Protein AF-A0A9E1L046-F1 (afdb_monomer_lite)

Foldseek 3Di:
DVVVVVVVVVVVVVVCVVVVVPPPVPPPPPPQDAPQVLLVVLQVVLVVCVVVVNLVSSLVSLVSSCVRPVPPPSSVVSNVVSVVSVVVVCVVVVVPVVVVDPDDDPDDPDDDDDDDDDDDDDDDDDDDDDDDDDDDDDDDDDDDDD

Structure (mmCIF, N/CA/C/O backbone):
data_AF-A0A9E1L046-F1
#
_entry.id   AF-A0A9E1L046-F1
#
loop_
_atom_site.group_PDB
_atom_site.id
_atom_site.type_symbol
_atom_site.label_atom_id
_atom_site.label_alt_id
_atom_site.label_comp_id
_atom_site.label_asym_id
_atom_site.label_entity_id
_atom_site.label_seq_id
_atom_site.pdbx_PDB_ins_code
_atom_site.Cartn_x
_atom_site.Cartn_y
_atom_site.Cartn_z
_atom_site.occupancy
_atom_site.B_iso_or_equiv
_atom_site.auth_seq_id
_atom_site.auth_comp_id
_atom_site.auth_asym_id
_atom_site.auth_atom_id
_atom_site.pdbx_PDB_model_num
ATOM 1 N N . MET A 1 1 ? 16.756 57.651 16.097 1.00 66.81 1 MET A N 1
ATOM 2 C CA . MET A 1 1 ? 17.766 56.623 15.736 1.00 66.81 1 MET A CA 1
ATOM 3 C C . MET A 1 1 ? 17.208 55.198 15.717 1.00 66.81 1 MET A C 1
ATOM 5 O O . MET A 1 1 ? 17.573 54.446 14.827 1.00 66.81 1 MET A O 1
ATOM 9 N N . ARG A 1 2 ? 16.261 54.849 16.601 1.00 79.81 2 ARG A N 1
ATOM 10 C CA . ARG A 1 2 ? 15.650 53.506 16.673 1.00 79.81 2 ARG A CA 1
ATOM 11 C C . ARG A 1 2 ? 14.878 53.078 15.411 1.00 79.81 2 ARG A C 1
ATOM 13 O O . ARG A 1 2 ? 15.037 51.950 14.978 1.00 79.81 2 ARG A O 1
ATOM 20 N N . LEU A 1 3 ? 14.138 53.988 14.765 1.00 79.75 3 LEU A N 1
ATOM 21 C CA . LEU A 1 3 ? 13.388 53.683 13.532 1.00 79.75 3 LEU A CA 1
ATOM 22 C C . LEU A 1 3 ? 14.299 53.401 12.323 1.00 79.75 3 LEU A C 1
ATOM 24 O O . LEU A 1 3 ? 14.026 52.501 11.542 1.00 79.75 3 LEU A O 1
ATOM 28 N N . ARG A 1 4 ? 15.415 54.134 12.198 1.00 84.00 4 ARG A N 1
ATOM 29 C CA . ARG A 1 4 ? 16.415 53.898 11.143 1.00 84.00 4 ARG A CA 1
ATOM 30 C C . ARG A 1 4 ? 17.153 52.577 11.362 1.00 84.00 4 ARG A C 1
ATOM 32 O O . ARG A 1 4 ? 17.342 51.837 10.410 1.00 84.00 4 ARG A O 1
ATOM 39 N N . ALA A 1 5 ? 17.495 52.255 12.610 1.00 82.88 5 ALA A N 1
ATOM 40 C CA . ALA A 1 5 ? 18.074 50.959 12.956 1.00 82.88 5 ALA A CA 1
ATOM 41 C C . ALA A 1 5 ? 17.101 49.798 12.675 1.00 82.88 5 ALA A C 1
ATOM 43 O O . ALA A 1 5 ? 17.515 48.774 12.144 1.00 82.88 5 ALA A O 1
ATOM 44 N N . LEU A 1 6 ? 15.805 49.982 12.953 1.00 85.62 6 LEU A N 1
ATOM 45 C CA . LEU A 1 6 ? 14.773 48.975 12.696 1.00 85.62 6 LEU A CA 1
ATOM 46 C C . LEU A 1 6 ? 14.532 48.767 11.192 1.00 85.62 6 LEU A C 1
ATOM 48 O O . LEU A 1 6 ? 14.452 47.630 10.743 1.00 85.62 6 LEU A O 1
ATOM 52 N N . LEU A 1 7 ? 14.515 49.844 10.398 1.00 86.38 7 LEU A N 1
ATOM 53 C CA . LEU A 1 7 ? 14.425 49.757 8.935 1.00 86.38 7 LEU A CA 1
ATOM 54 C C . LEU A 1 7 ? 15.632 49.041 8.314 1.00 86.38 7 LEU A C 1
ATOM 56 O O . LEU A 1 7 ? 15.458 48.214 7.423 1.00 86.38 7 LEU A O 1
ATOM 60 N N . LEU A 1 8 ? 16.845 49.310 8.808 1.00 89.69 8 LEU A N 1
ATOM 61 C CA . LEU A 1 8 ? 18.054 48.622 8.346 1.00 89.69 8 LEU A CA 1
ATOM 62 C C . LEU A 1 8 ? 18.051 47.134 8.725 1.00 89.69 8 LEU A C 1
ATOM 64 O O . LEU A 1 8 ? 18.471 46.300 7.926 1.00 89.69 8 LEU A O 1
ATOM 68 N N . PHE A 1 9 ? 17.527 46.788 9.902 1.00 89.06 9 PHE A N 1
ATOM 69 C CA . PHE A 1 9 ? 17.412 45.399 10.347 1.00 89.06 9 PHE A CA 1
ATOM 70 C C . PHE A 1 9 ? 16.409 44.602 9.497 1.00 89.06 9 PHE A C 1
ATOM 72 O O . PHE A 1 9 ? 16.706 43.494 9.059 1.00 89.06 9 PHE A O 1
ATOM 79 N N . VAL A 1 10 ? 15.250 45.192 9.185 1.00 89.75 10 VAL A N 1
ATOM 80 C CA . VAL A 1 10 ? 14.234 44.571 8.317 1.00 89.75 10 VAL A CA 1
ATOM 81 C C . VAL A 1 10 ? 14.755 44.393 6.886 1.00 89.75 10 VAL A C 1
ATOM 83 O O . VAL A 1 10 ? 14.563 43.334 6.292 1.00 89.75 10 VAL A O 1
ATOM 86 N N . ALA A 1 11 ? 15.472 45.383 6.343 1.00 88.62 11 ALA A N 1
ATOM 87 C CA . ALA A 1 11 ? 16.075 45.285 5.013 1.00 88.62 11 ALA A CA 1
ATOM 88 C C . ALA A 1 11 ? 17.142 44.175 4.927 1.00 88.62 11 ALA A C 1
ATOM 90 O O . ALA A 1 11 ? 17.205 43.462 3.926 1.00 88.62 11 ALA A O 1
ATOM 91 N N . ALA A 1 12 ? 17.939 43.983 5.984 1.00 85.88 12 ALA A N 1
ATOM 92 C CA . ALA A 1 12 ? 18.932 42.911 6.055 1.00 85.88 12 ALA A CA 1
ATOM 93 C C . ALA A 1 12 ? 18.290 41.510 6.094 1.00 85.88 12 ALA A C 1
ATOM 95 O O . ALA A 1 12 ? 18.791 40.578 5.464 1.00 85.88 12 ALA A O 1
ATOM 96 N N . ILE A 1 13 ? 17.149 41.358 6.773 1.00 83.50 13 ILE A N 1
ATOM 97 C CA . ILE A 1 13 ? 16.390 40.098 6.791 1.00 83.50 13 ILE A CA 1
ATOM 98 C C . ILE A 1 13 ? 15.813 39.800 5.398 1.00 83.50 13 ILE A C 1
ATOM 100 O O . ILE A 1 13 ? 15.970 38.698 4.884 1.00 83.50 13 ILE A O 1
ATOM 104 N N . LEU A 1 14 ? 15.223 40.794 4.729 1.00 81.38 14 LEU A N 1
ATOM 105 C CA . LEU A 1 14 ? 14.660 40.619 3.383 1.00 81.38 14 LEU A CA 1
ATOM 106 C C . LEU A 1 14 ? 15.716 40.256 2.323 1.00 81.38 14 LEU A C 1
ATOM 108 O O . LEU A 1 14 ? 15.427 39.480 1.417 1.00 81.38 14 LEU A O 1
ATOM 112 N N . MET A 1 15 ? 16.945 40.758 2.464 1.00 81.19 15 MET A N 1
ATOM 113 C CA . MET A 1 15 ? 18.082 40.425 1.592 1.00 81.19 15 MET A CA 1
ATOM 114 C C . MET A 1 15 ? 18.658 39.018 1.827 1.00 81.19 15 MET A C 1
ATOM 116 O O . MET A 1 15 ? 19.248 38.445 0.917 1.00 81.19 15 MET A O 1
ATOM 120 N N . THR A 1 16 ? 18.495 38.441 3.021 1.00 75.62 16 THR A N 1
ATOM 121 C CA . THR A 1 16 ? 19.085 37.134 3.381 1.00 75.62 16 THR A CA 1
ATOM 122 C C . THR A 1 16 ? 18.158 35.943 3.108 1.00 75.62 16 THR A C 1
ATOM 124 O O . THR A 1 16 ? 18.637 34.842 2.839 1.00 75.62 16 THR A O 1
ATOM 127 N N . ILE A 1 17 ? 16.838 36.155 3.077 1.00 71.12 17 ILE A N 1
ATOM 128 C CA . ILE A 1 17 ? 15.826 35.135 2.737 1.00 71.12 17 ILE A CA 1
ATOM 129 C C . ILE A 1 17 ? 16.024 34.478 1.343 1.00 71.12 17 ILE A C 1
ATOM 131 O O . ILE A 1 17 ? 15.905 33.249 1.251 1.00 71.12 17 ILE A O 1
ATOM 135 N N . PRO A 1 18 ? 16.369 35.200 0.252 1.00 67.44 18 PRO A N 1
ATOM 136 C CA . PRO A 1 18 ? 16.607 34.561 -1.048 1.00 67.44 18 PRO A CA 1
ATOM 137 C C . PRO A 1 18 ? 17.903 33.730 -1.098 1.00 67.44 18 PRO A C 1
ATOM 139 O O . PRO A 1 18 ? 17.985 32.785 -1.886 1.00 67.44 18 PRO A O 1
ATOM 142 N N . LEU A 1 19 ? 18.888 34.006 -0.230 1.00 61.28 19 LEU A N 1
ATOM 143 C CA . LEU A 1 19 ? 20.110 33.194 -0.131 1.00 61.28 19 LEU A CA 1
ATOM 144 C C . LEU A 1 19 ? 19.846 31.828 0.524 1.00 61.28 19 LEU A C 1
ATOM 146 O O . LEU A 1 19 ? 20.451 30.842 0.117 1.00 61.28 19 LEU A O 1
ATOM 150 N N . LEU A 1 20 ? 18.906 31.734 1.474 1.00 59.25 20 LEU A N 1
ATOM 151 C CA . LEU A 1 20 ? 18.477 30.443 2.042 1.00 59.25 20 LEU A CA 1
ATOM 152 C C . LEU A 1 20 ? 17.612 29.629 1.066 1.00 59.25 20 LEU A C 1
ATOM 154 O O . LEU A 1 20 ? 17.668 28.398 1.055 1.00 59.25 20 LEU A O 1
ATOM 158 N N . SER A 1 21 ? 16.847 30.318 0.216 1.00 62.56 21 SER A N 1
ATOM 159 C CA . SER A 1 21 ? 15.951 29.703 -0.775 1.00 62.56 21 SER A CA 1
ATOM 160 C C . SER A 1 21 ? 16.696 29.044 -1.945 1.00 62.56 21 SER A C 1
ATOM 162 O O . SER A 1 21 ? 16.109 28.269 -2.693 1.00 62.56 21 SER A O 1
ATOM 164 N N . SER A 1 22 ? 17.998 29.318 -2.090 1.00 58.72 22 SER A N 1
ATOM 165 C CA . SER A 1 22 ? 18.856 28.750 -3.141 1.00 58.72 22 SER A CA 1
ATOM 166 C C . SER A 1 22 ? 19.368 27.341 -2.823 1.00 58.72 22 SER A C 1
ATOM 168 O O . SER A 1 22 ? 20.142 26.776 -3.593 1.00 58.72 22 SER A O 1
ATOM 170 N N . SER A 1 23 ? 18.902 26.737 -1.728 1.00 60.75 23 SER A N 1
ATOM 171 C CA . SER A 1 23 ? 19.066 25.307 -1.462 1.00 60.75 23 SER A CA 1
ATOM 172 C C . SER A 1 23 ? 18.142 24.509 -2.390 1.00 60.75 23 SER A C 1
ATOM 174 O O . SER A 1 23 ? 17.217 23.835 -1.943 1.00 60.75 23 SER A O 1
ATOM 176 N N . SER A 1 24 ? 18.347 24.626 -3.704 1.00 58.88 24 SER A N 1
ATOM 177 C CA . SER A 1 24 ? 17.787 23.680 -4.656 1.00 58.88 24 SER A CA 1
ATOM 178 C C . SER A 1 24 ? 18.455 22.352 -4.334 1.00 58.88 24 SER A C 1
ATOM 180 O O . SER A 1 24 ? 19.630 22.141 -4.634 1.00 58.88 24 SER A O 1
ATOM 182 N N . PHE A 1 25 ? 17.739 21.504 -3.598 1.00 58.03 25 PHE A N 1
ATOM 183 C CA . PHE A 1 25 ? 18.101 20.110 -3.438 1.00 58.03 25 PHE A CA 1
ATOM 184 C C . PHE A 1 25 ? 18.046 19.549 -4.854 1.00 58.03 25 PHE A C 1
ATOM 186 O O . PHE A 1 25 ? 16.968 19.291 -5.385 1.00 58.03 25 PHE A O 1
ATOM 193 N N . ALA A 1 26 ? 19.201 19.506 -5.516 1.00 55.78 26 ALA A N 1
ATOM 194 C CA . ALA A 1 26 ? 19.354 18.770 -6.747 1.00 55.78 26 ALA A CA 1
ATOM 195 C C . ALA A 1 26 ? 19.039 17.325 -6.370 1.00 55.78 26 ALA A C 1
ATOM 197 O O . ALA A 1 26 ? 19.868 16.630 -5.786 1.00 55.78 26 ALA A O 1
ATOM 198 N N . GLU A 1 27 ? 17.785 16.934 -6.587 1.00 60.50 27 GLU A N 1
ATOM 199 C CA . GLU A 1 27 ? 17.344 15.561 -6.489 1.00 60.50 27 GLU A CA 1
ATOM 200 C C . GLU A 1 27 ? 18.167 14.826 -7.537 1.00 60.50 27 GLU A C 1
ATOM 202 O O . GLU A 1 27 ? 17.923 14.924 -8.740 1.00 60.50 27 GLU A O 1
ATOM 207 N N . GLU A 1 28 ? 19.250 14.202 -7.080 1.00 56.78 28 GLU A N 1
ATOM 208 C CA . GLU A 1 28 ? 20.018 13.275 -7.877 1.00 56.78 28 GLU A CA 1
ATOM 209 C C . GLU A 1 28 ? 19.026 12.186 -8.250 1.00 56.78 28 GLU A C 1
ATOM 211 O O . GLU A 1 28 ? 18.712 11.302 -7.451 1.00 56.78 28 GLU A O 1
ATOM 216 N N . THR A 1 29 ? 18.451 12.305 -9.448 1.00 58.09 29 THR A N 1
ATOM 217 C CA . THR A 1 29 ? 17.594 11.285 -10.027 1.00 58.09 29 THR A CA 1
ATOM 218 C C . THR A 1 29 ? 18.505 10.113 -10.353 1.00 58.09 29 THR A C 1
ATOM 220 O O . THR A 1 29 ? 18.898 9.889 -11.502 1.00 58.09 29 THR A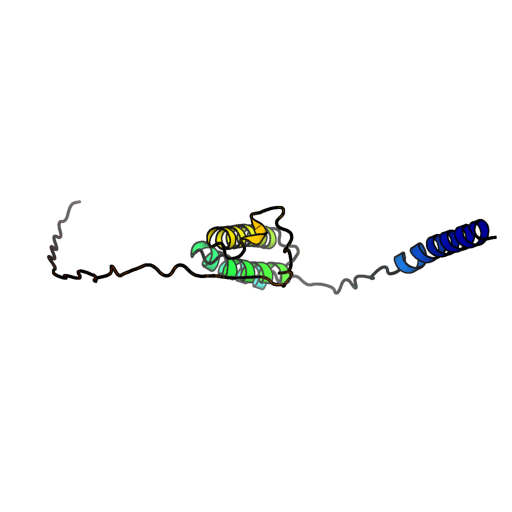 O 1
ATOM 223 N N . SER A 1 30 ? 18.896 9.388 -9.304 1.00 63.06 30 SER A N 1
ATOM 224 C CA . SER A 1 30 ? 19.382 8.028 -9.382 1.00 63.06 30 SER A CA 1
ATOM 225 C C . SER A 1 30 ? 18.446 7.326 -10.346 1.00 63.06 30 SER A C 1
ATOM 227 O O . SER A 1 30 ? 17.224 7.418 -10.197 1.00 63.06 30 SER A O 1
ATOM 229 N N . LYS A 1 31 ? 19.011 6.732 -11.401 1.00 68.06 31 LYS A N 1
ATOM 230 C CA . LYS A 1 31 ? 18.256 6.024 -12.435 1.00 68.06 31 LYS A CA 1
ATOM 231 C C . LYS A 1 31 ? 17.513 4.873 -11.764 1.00 68.06 31 LYS A C 1
ATOM 233 O O . LYS A 1 31 ? 18.016 3.756 -11.682 1.00 68.06 31 LYS A O 1
ATOM 238 N N . PHE A 1 32 ? 16.328 5.168 -11.248 1.00 77.75 32 PHE A N 1
ATOM 239 C CA . PHE A 1 32 ? 15.477 4.202 -10.599 1.00 77.75 32 PHE A CA 1
ATOM 240 C C . PHE A 1 32 ? 14.952 3.277 -11.689 1.00 77.75 32 PHE A C 1
ATOM 242 O O . PHE A 1 32 ? 14.225 3.708 -12.585 1.00 77.75 32 PHE A O 1
ATOM 249 N N . VAL A 1 33 ? 15.364 2.012 -11.643 1.00 86.44 33 VAL A N 1
ATOM 250 C CA . VAL A 1 33 ? 14.859 0.971 -12.538 1.00 86.44 33 VAL A CA 1
ATOM 251 C C . VAL A 1 33 ? 13.717 0.262 -11.811 1.00 86.44 33 VAL A C 1
ATOM 253 O O . VAL A 1 33 ? 13.981 -0.458 -10.846 1.00 86.44 33 VAL A O 1
ATOM 256 N N . PRO A 1 34 ? 12.453 0.433 -12.244 1.00 90.69 34 PRO A N 1
ATOM 257 C CA . PRO A 1 34 ? 11.327 -0.199 -11.574 1.00 90.69 34 PRO A CA 1
ATOM 258 C C . PRO A 1 34 ? 11.400 -1.722 -11.645 1.00 90.69 34 PRO A C 1
ATOM 260 O O . PRO A 1 34 ? 11.533 -2.308 -12.723 1.00 90.69 34 PRO A O 1
ATOM 263 N N . ASN A 1 35 ? 11.226 -2.377 -10.500 1.00 95.88 35 ASN A N 1
ATOM 264 C CA . ASN A 1 35 ? 11.094 -3.823 -10.422 1.00 95.88 35 ASN A CA 1
ATOM 265 C C . ASN A 1 35 ? 9.614 -4.223 -10.429 1.00 95.88 35 ASN A C 1
ATOM 267 O O . ASN A 1 35 ? 8.990 -4.472 -9.394 1.00 95.88 35 ASN A O 1
ATOM 271 N N . LYS A 1 36 ? 9.054 -4.318 -11.636 1.00 96.38 36 LYS A N 1
ATOM 272 C CA . LYS A 1 36 ? 7.636 -4.646 -11.852 1.00 96.38 36 LYS A CA 1
ATOM 273 C C . LYS A 1 36 ? 7.242 -6.020 -11.297 1.00 96.38 36 LYS A C 1
ATOM 275 O O . LYS A 1 36 ? 6.116 -6.188 -10.833 1.00 96.38 36 LYS A O 1
ATOM 280 N N . LEU A 1 37 ? 8.158 -6.992 -11.313 1.00 97.38 37 LEU A N 1
ATOM 281 C CA . LEU A 1 37 ? 7.908 -8.344 -10.798 1.00 97.38 37 LEU A CA 1
ATOM 282 C C . LEU A 1 37 ? 7.759 -8.342 -9.275 1.00 97.38 37 LEU A C 1
ATOM 284 O O . LEU A 1 37 ? 6.792 -8.895 -8.749 1.00 97.38 37 LEU A O 1
ATOM 288 N N . LEU A 1 38 ? 8.679 -7.683 -8.564 1.00 97.88 38 LEU A N 1
ATOM 289 C CA . LEU A 1 38 ? 8.577 -7.531 -7.113 1.00 97.88 38 LEU A CA 1
ATOM 290 C C . LEU A 1 38 ? 7.369 -6.675 -6.725 1.00 97.88 38 LEU A C 1
ATOM 292 O O 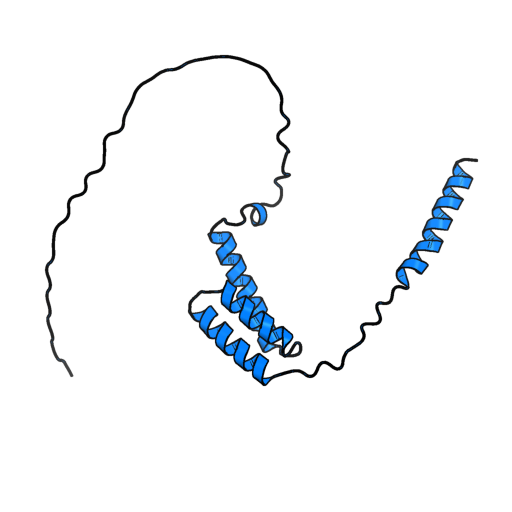. LEU A 1 38 ? 6.660 -7.040 -5.789 1.00 97.88 38 LEU A O 1
ATOM 296 N N . CYS A 1 39 ? 7.067 -5.612 -7.480 1.00 98.38 39 CYS A N 1
ATOM 297 C CA . CYS A 1 39 ? 5.840 -4.836 -7.295 1.00 98.38 39 CYS A CA 1
ATOM 298 C C . CYS A 1 39 ? 4.595 -5.732 -7.380 1.00 98.38 39 CYS A C 1
ATOM 300 O O . CYS A 1 39 ? 3.769 -5.728 -6.469 1.00 98.38 39 CYS A O 1
ATOM 302 N N . ALA A 1 40 ? 4.459 -6.533 -8.441 1.00 98.31 40 ALA A N 1
ATOM 303 C CA . ALA A 1 40 ? 3.314 -7.425 -8.616 1.00 98.31 40 ALA A CA 1
ATOM 304 C C . ALA A 1 40 ? 3.227 -8.483 -7.504 1.00 98.31 40 ALA A C 1
ATOM 306 O O . ALA A 1 40 ? 2.139 -8.752 -6.993 1.00 98.31 40 ALA A O 1
ATOM 307 N N . LYS A 1 41 ? 4.369 -9.042 -7.083 1.00 98.56 41 LYS A N 1
ATOM 308 C CA . LYS A 1 41 ? 4.444 -9.997 -5.968 1.00 98.56 41 LYS A CA 1
ATOM 309 C C . LYS A 1 41 ? 3.946 -9.377 -4.662 1.00 98.56 41 LYS A C 1
ATOM 311 O O . LYS A 1 41 ? 3.137 -9.986 -3.969 1.00 98.56 41 LYS A O 1
ATOM 316 N N . MET A 1 42 ? 4.392 -8.162 -4.346 1.00 98.62 42 MET A N 1
ATOM 317 C CA . MET A 1 42 ? 3.952 -7.451 -3.145 1.00 98.62 42 MET A CA 1
ATOM 318 C C . MET A 1 42 ? 2.470 -7.079 -3.200 1.00 98.62 42 MET A C 1
ATOM 320 O O . MET A 1 42 ? 1.788 -7.211 -2.190 1.00 98.62 42 MET A O 1
ATOM 324 N N . ILE A 1 43 ? 1.943 -6.692 -4.368 1.00 98.69 43 ILE A N 1
ATOM 325 C CA . ILE A 1 43 ? 0.501 -6.462 -4.535 1.00 98.69 43 ILE A CA 1
ATOM 326 C C . ILE A 1 43 ? -0.289 -7.733 -4.201 1.00 98.69 43 ILE A C 1
ATOM 328 O O . ILE A 1 43 ? -1.266 -7.648 -3.467 1.00 98.69 43 ILE A O 1
ATOM 332 N N . ARG A 1 44 ? 0.139 -8.913 -4.670 1.00 98.62 44 ARG A N 1
ATOM 333 C CA . ARG A 1 44 ? -0.558 -10.173 -4.358 1.00 98.62 44 ARG A CA 1
ATOM 334 C C . ARG A 1 44 ? -0.588 -10.468 -2.858 1.00 98.62 44 ARG A C 1
ATOM 336 O O . ARG A 1 44 ? -1.660 -10.719 -2.320 1.00 98.62 44 ARG A O 1
ATOM 343 N N . TYR A 1 45 ? 0.549 -10.364 -2.171 1.00 98.62 45 TYR A N 1
ATOM 344 C CA . TYR A 1 45 ? 0.587 -10.561 -0.715 1.00 98.62 45 TYR A CA 1
ATOM 345 C C . TYR A 1 45 ? -0.248 -9.526 0.043 1.00 98.62 45 TYR A C 1
ATOM 347 O O . TYR A 1 45 ? -0.950 -9.873 0.991 1.00 98.62 45 TYR A O 1
ATOM 355 N N . GLY A 1 46 ? -0.227 -8.266 -0.399 1.00 98.50 46 GLY A N 1
ATOM 356 C CA . GLY A 1 46 ? -1.071 -7.227 0.179 1.00 98.50 46 GLY A CA 1
ATOM 357 C C . GLY A 1 46 ? -2.558 -7.525 -0.003 1.00 98.50 46 GLY A C 1
ATOM 358 O O . GLY A 1 46 ? -3.323 -7.370 0.940 1.00 98.50 46 GLY A O 1
ATOM 359 N N . GLN A 1 47 ? -2.972 -8.031 -1.168 1.00 98.62 47 GLN A N 1
ATOM 360 C CA . GLN A 1 47 ? -4.356 -8.447 -1.421 1.00 98.62 47 GLN A CA 1
ATOM 361 C C . GLN A 1 47 ? -4.776 -9.639 -0.547 1.00 98.62 47 GLN A C 1
ATOM 363 O O . GLN A 1 47 ? -5.884 -9.649 -0.014 1.00 98.62 47 GLN A O 1
ATOM 368 N N . GLU A 1 48 ? -3.899 -10.622 -0.343 1.00 98.62 48 GLU A N 1
ATOM 369 C CA . GLU A 1 48 ? -4.153 -11.747 0.570 1.00 98.62 48 GLU A CA 1
ATOM 370 C C . GLU A 1 48 ? -4.294 -11.293 2.031 1.00 98.62 48 GLU A C 1
ATOM 372 O O . GLU A 1 48 ? -5.127 -11.812 2.771 1.00 98.62 48 GLU A O 1
ATOM 377 N N . ALA A 1 49 ? -3.505 -10.313 2.473 1.00 98.50 49 ALA A N 1
ATOM 378 C CA . ALA A 1 49 ? -3.666 -9.722 3.800 1.00 98.50 49 ALA A CA 1
ATOM 379 C C . ALA A 1 49 ? -4.961 -8.897 3.902 1.00 98.50 49 ALA A C 1
ATOM 381 O O . ALA A 1 49 ? -5.703 -9.036 4.874 1.00 98.50 49 ALA A O 1
ATOM 382 N N . TYR A 1 50 ? -5.258 -8.103 2.871 1.00 98.31 50 TYR A N 1
ATOM 383 C CA . TYR A 1 50 ? -6.435 -7.241 2.794 1.00 98.31 50 TYR A CA 1
ATOM 384 C C . TYR A 1 50 ? -7.738 -8.046 2.841 1.00 98.31 50 TYR A C 1
ATOM 386 O O . TYR A 1 50 ? -8.641 -7.726 3.605 1.00 98.31 50 TYR A O 1
ATOM 394 N N . THR A 1 51 ? -7.823 -9.128 2.064 1.00 98.12 51 THR A N 1
ATOM 395 C CA . THR A 1 51 ? -8.994 -10.027 2.041 1.00 98.12 51 THR A CA 1
ATOM 396 C C . THR A 1 51 ? -9.229 -10.732 3.374 1.00 98.12 51 THR A C 1
ATOM 398 O O . THR A 1 51 ? -10.362 -11.068 3.692 1.00 98.12 51 THR A O 1
ATOM 401 N N . ARG A 1 52 ? -8.180 -10.908 4.185 1.00 98.12 52 ARG A N 1
ATOM 402 C CA . ARG A 1 52 ? -8.272 -11.439 5.553 1.00 98.12 52 ARG A CA 1
ATOM 403 C C . ARG A 1 52 ? -8.526 -10.352 6.610 1.00 98.12 52 ARG A C 1
ATOM 405 O O . ARG A 1 52 ? -8.360 -10.627 7.793 1.00 98.12 52 ARG A O 1
ATOM 412 N N . GLY A 1 53 ? -8.839 -9.119 6.204 1.00 96.75 53 GLY A N 1
ATOM 413 C CA . GLY A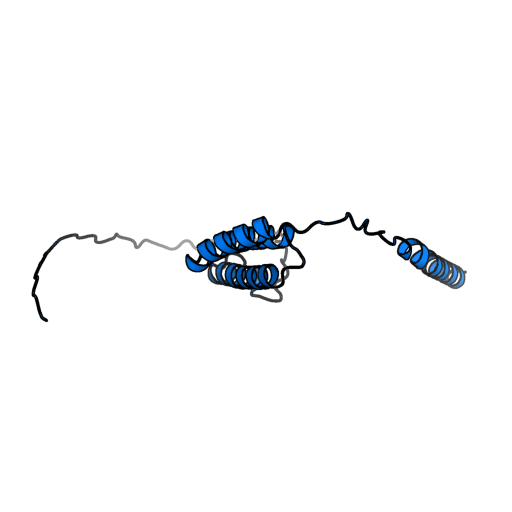 1 53 ? -9.093 -7.989 7.106 1.00 96.75 53 GLY A CA 1
ATOM 414 C C . GLY A 1 53 ? -7.852 -7.435 7.815 1.00 96.75 53 GLY A C 1
ATOM 415 O O . GLY A 1 53 ? -7.966 -6.532 8.634 1.00 96.75 53 GLY A O 1
ATOM 416 N N . ARG A 1 54 ? -6.644 -7.928 7.508 1.00 98.12 54 ARG A N 1
ATOM 417 C CA . ARG A 1 54 ? -5.399 -7.432 8.116 1.00 98.12 54 ARG A CA 1
ATOM 418 C C . ARG A 1 54 ? -4.885 -6.218 7.350 1.00 98.12 54 ARG A C 1
ATOM 420 O O . ARG A 1 54 ? -3.923 -6.301 6.584 1.00 98.12 54 ARG A O 1
ATOM 427 N N . PHE A 1 55 ? -5.546 -5.077 7.536 1.00 97.69 55 PHE A N 1
ATOM 428 C CA . PHE A 1 55 ? -5.275 -3.863 6.759 1.00 97.69 55 PHE A CA 1
ATOM 429 C C . PHE A 1 55 ? -3.894 -3.261 7.029 1.00 97.69 55 PHE A C 1
ATOM 431 O O . PHE A 1 55 ? -3.261 -2.737 6.111 1.00 97.69 55 PHE A O 1
ATOM 438 N N . GLN A 1 56 ? -3.384 -3.384 8.256 1.00 97.12 56 GLN A N 1
ATOM 439 C CA . GLN A 1 56 ? -2.048 -2.898 8.595 1.00 97.12 56 GLN A CA 1
ATOM 440 C C . GLN A 1 56 ? -0.944 -3.684 7.866 1.00 97.12 56 GLN A C 1
ATOM 442 O O . GLN A 1 56 ? -0.060 -3.071 7.266 1.00 97.12 56 GLN A O 1
ATOM 447 N N . ASP A 1 57 ? -1.045 -5.017 7.835 1.00 98.00 57 ASP A N 1
ATOM 448 C CA . ASP A 1 57 ? -0.135 -5.881 7.072 1.00 98.00 57 ASP A CA 1
ATOM 449 C C . ASP A 1 57 ? -0.236 -5.585 5.570 1.00 98.00 57 ASP A C 1
ATOM 451 O O . ASP A 1 57 ? 0.773 -5.459 4.871 1.00 98.00 57 ASP A O 1
ATOM 455 N N . ALA A 1 58 ? -1.467 -5.446 5.061 1.00 98.62 58 ALA A N 1
ATOM 456 C CA . ALA A 1 58 ? -1.723 -5.137 3.659 1.00 98.62 58 ALA A CA 1
ATOM 457 C C . ALA A 1 58 ? -1.045 -3.827 3.243 1.00 98.62 58 ALA A C 1
ATOM 459 O O . ALA A 1 58 ? -0.343 -3.784 2.230 1.00 98.62 58 ALA A O 1
ATOM 460 N N . LYS A 1 59 ? -1.180 -2.781 4.065 1.00 98.38 59 LYS A N 1
ATOM 461 C CA . LYS A 1 59 ? -0.510 -1.493 3.871 1.00 98.38 59 LYS A CA 1
ATOM 462 C C . LYS A 1 59 ? 1.006 -1.657 3.766 1.00 98.38 59 LYS A C 1
ATOM 464 O O . LYS A 1 59 ? 1.618 -1.044 2.892 1.00 98.38 59 LYS A O 1
ATOM 469 N N . ASP A 1 60 ? 1.621 -2.485 4.607 1.00 98.50 60 ASP A N 1
ATOM 470 C CA . ASP A 1 60 ? 3.068 -2.708 4.563 1.00 98.50 60 ASP A CA 1
ATOM 471 C C . ASP A 1 60 ? 3.522 -3.409 3.280 1.00 98.50 60 ASP A C 1
ATOM 473 O O . ASP A 1 60 ? 4.548 -3.032 2.702 1.00 98.50 60 ASP A O 1
ATOM 477 N N . PHE A 1 61 ? 2.750 -4.377 2.785 1.00 98.69 61 PHE A N 1
ATOM 478 C CA . PHE A 1 61 ? 3.010 -4.987 1.482 1.00 98.69 61 PHE A CA 1
ATOM 479 C C . PHE A 1 61 ? 2.831 -3.992 0.334 1.00 98.69 61 PHE A C 1
ATOM 481 O O . PHE A 1 61 ? 3.703 -3.896 -0.530 1.00 98.69 61 PHE A O 1
ATOM 488 N N . PHE A 1 62 ? 1.757 -3.202 0.324 1.00 98.69 62 PHE A N 1
ATOM 489 C CA . PHE A 1 62 ? 1.534 -2.219 -0.737 1.00 98.69 62 PHE A CA 1
ATOM 490 C C . PHE A 1 62 ? 2.565 -1.091 -0.720 1.00 98.69 62 PHE A C 1
ATOM 492 O O . PHE A 1 62 ? 3.031 -0.680 -1.780 1.00 98.69 62 PHE A O 1
ATOM 499 N N . ARG A 1 63 ? 3.033 -0.672 0.460 1.00 98.56 63 ARG A N 1
ATOM 500 C CA . ARG A 1 63 ? 4.162 0.257 0.584 1.00 98.56 63 ARG A CA 1
ATOM 501 C C . ARG A 1 63 ? 5.415 -0.304 -0.085 1.00 98.56 63 ARG A C 1
ATOM 503 O O . ARG A 1 63 ? 6.051 0.395 -0.867 1.00 98.56 63 ARG A O 1
ATOM 510 N N . LYS A 1 64 ? 5.740 -1.581 0.153 1.00 98.44 64 LYS A N 1
ATOM 511 C CA . LYS A 1 64 ? 6.847 -2.252 -0.551 1.00 98.44 64 LYS A CA 1
ATOM 512 C C . LYS A 1 64 ? 6.605 -2.287 -2.064 1.00 98.44 64 LYS A C 1
ATOM 514 O O . LYS A 1 64 ? 7.533 -2.044 -2.831 1.00 98.44 64 LYS A O 1
ATOM 519 N N . ALA A 1 65 ? 5.372 -2.526 -2.513 1.00 98.50 65 ALA A N 1
ATOM 520 C CA . ALA A 1 65 ? 5.039 -2.487 -3.937 1.00 98.50 65 ALA A CA 1
ATOM 521 C C . ALA A 1 65 ? 5.350 -1.119 -4.569 1.00 98.50 65 ALA A C 1
ATOM 523 O O . ALA A 1 65 ? 6.009 -1.076 -5.605 1.00 98.50 65 ALA A O 1
ATOM 524 N N . VAL A 1 66 ? 4.963 -0.024 -3.907 1.00 98.12 66 VAL A N 1
ATOM 525 C CA . VAL A 1 66 ? 5.275 1.348 -4.338 1.00 98.12 66 VAL A CA 1
ATOM 526 C C . VAL A 1 66 ? 6.785 1.592 -4.371 1.00 98.12 66 VAL A C 1
ATOM 528 O O . VAL A 1 66 ? 7.277 2.186 -5.322 1.00 98.12 66 VAL A O 1
ATOM 531 N N . THR A 1 67 ? 7.553 1.081 -3.400 1.00 96.88 67 THR A N 1
ATOM 532 C CA . THR A 1 67 ? 9.024 1.220 -3.434 1.00 96.88 67 THR A CA 1
ATOM 533 C C . THR A 1 67 ? 9.679 0.467 -4.593 1.00 96.88 67 THR A C 1
ATOM 535 O O . THR A 1 67 ? 10.727 0.887 -5.074 1.00 96.88 67 THR A O 1
ATOM 538 N N . TYR A 1 68 ? 9.079 -0.634 -5.059 1.00 96.88 68 TYR A N 1
ATOM 539 C CA . TYR A 1 68 ? 9.590 -1.391 -6.202 1.00 96.88 68 TYR A CA 1
ATOM 540 C C . TYR A 1 68 ? 9.185 -0.786 -7.548 1.00 96.88 68 TYR A C 1
ATOM 542 O O . TYR A 1 68 ? 9.958 -0.874 -8.500 1.00 96.88 68 TYR A O 1
ATOM 550 N N . ASP A 1 69 ? 8.001 -0.183 -7.646 1.00 97.31 69 ASP A N 1
ATOM 551 C CA . ASP A 1 69 ? 7.555 0.547 -8.834 1.00 97.31 69 ASP A CA 1
ATOM 552 C C . ASP A 1 69 ? 6.698 1.771 -8.451 1.00 97.31 69 ASP A C 1
ATOM 554 O O . ASP A 1 69 ? 5.468 1.674 -8.389 1.00 97.31 69 ASP A O 1
ATOM 558 N N . PRO A 1 70 ? 7.324 2.946 -8.244 1.00 95.94 70 PRO A N 1
ATOM 559 C CA . PRO A 1 70 ? 6.633 4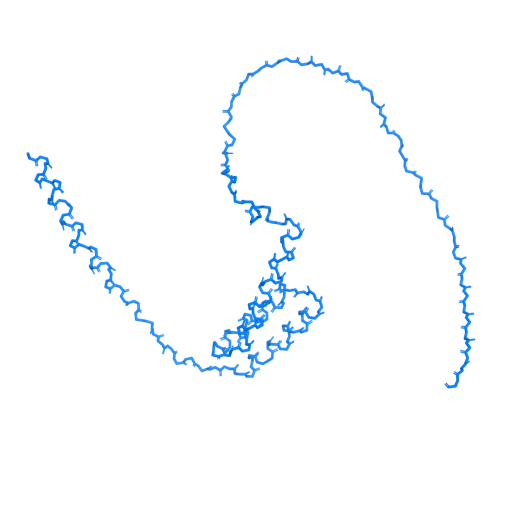.193 -7.930 1.00 95.94 70 PRO A CA 1
ATOM 560 C C . PRO A 1 70 ? 5.716 4.674 -9.058 1.00 95.94 70 PRO A C 1
ATOM 562 O O . PRO A 1 70 ? 4.798 5.450 -8.807 1.00 95.94 70 PRO A O 1
ATOM 565 N N . ASN A 1 71 ? 5.926 4.202 -10.294 1.00 95.81 71 ASN A N 1
ATOM 566 C CA . ASN A 1 71 ? 5.094 4.548 -11.448 1.00 95.81 71 ASN A CA 1
ATOM 567 C C . ASN A 1 71 ? 3.846 3.653 -11.559 1.00 95.81 71 ASN A C 1
ATOM 569 O O . ASN A 1 71 ? 2.966 3.896 -12.392 1.00 95.81 71 ASN A O 1
ATOM 573 N N . SER A 1 72 ? 3.741 2.612 -10.728 1.00 97.12 72 SER A N 1
ATOM 574 C CA . SER A 1 72 ? 2.594 1.712 -10.710 1.00 97.12 72 SER A CA 1
ATOM 575 C C . SER A 1 72 ? 1.388 2.379 -10.054 1.00 97.12 72 SER A C 1
ATOM 577 O O . SER A 1 72 ? 1.216 2.357 -8.835 1.00 97.12 72 SER A O 1
ATOM 579 N N . LYS A 1 73 ? 0.471 2.897 -10.881 1.00 98.00 73 LYS A N 1
ATOM 580 C CA . LYS A 1 73 ? -0.837 3.410 -10.424 1.00 98.00 73 LYS A CA 1
ATOM 581 C C . LYS A 1 73 ? -1.596 2.390 -9.569 1.00 98.00 73 LYS A C 1
ATOM 583 O O . LYS A 1 73 ? -2.279 2.752 -8.620 1.00 98.00 73 LYS A O 1
ATOM 588 N N . LYS A 1 74 ? -1.454 1.101 -9.901 1.00 97.88 74 LYS A N 1
ATOM 589 C CA . LYS A 1 74 ? -2.091 -0.002 -9.175 1.00 97.88 74 LYS A CA 1
ATOM 590 C C . LYS A 1 74 ? -1.539 -0.141 -7.754 1.00 97.88 74 LYS A C 1
ATOM 592 O O . LYS A 1 74 ? -2.317 -0.383 -6.841 1.00 97.88 74 LYS A O 1
ATOM 597 N N . ALA A 1 75 ? -0.224 0.008 -7.567 1.00 98.19 75 ALA A N 1
ATOM 598 C CA . ALA A 1 75 ? 0.395 -0.067 -6.244 1.00 98.19 75 ALA A CA 1
ATOM 599 C C . ALA A 1 75 ? -0.083 1.075 -5.337 1.00 98.19 75 ALA A C 1
ATOM 601 O O . ALA A 1 75 ? -0.462 0.816 -4.198 1.00 98.19 75 ALA A O 1
ATOM 602 N N . TRP A 1 76 ? -0.137 2.299 -5.870 1.00 98.50 76 TRP A N 1
ATOM 603 C CA . TRP A 1 76 ? -0.666 3.462 -5.154 1.00 98.50 76 TRP A CA 1
ATOM 604 C C . TRP A 1 76 ? -2.130 3.294 -4.762 1.00 98.50 76 TRP A C 1
ATOM 606 O O . TRP A 1 76 ? -2.454 3.451 -3.593 1.00 98.50 76 TRP A O 1
ATOM 616 N N . LEU A 1 77 ? -2.987 2.864 -5.695 1.00 98.56 77 LEU A N 1
ATOM 617 C CA . LEU A 1 77 ? -4.407 2.632 -5.410 1.00 98.56 77 LEU A CA 1
ATOM 618 C C . LEU A 1 77 ? -4.596 1.668 -4.232 1.00 98.56 77 LEU A C 1
ATOM 620 O O . LEU A 1 77 ? -5.342 1.963 -3.301 1.00 98.56 77 LEU A O 1
ATOM 624 N N . PHE A 1 78 ? -3.899 0.528 -4.246 1.00 98.44 78 PHE A N 1
ATOM 625 C CA . PHE A 1 78 ? -3.997 -0.431 -3.148 1.00 98.44 78 PHE A CA 1
ATOM 626 C C . PHE A 1 78 ? -3.404 0.090 -1.841 1.00 98.44 78 PHE A C 1
ATOM 628 O O . PHE A 1 78 ? -3.942 -0.201 -0.773 1.00 98.44 78 PHE A O 1
ATOM 635 N N . TYR A 1 79 ? -2.309 0.848 -1.912 1.00 98.56 79 TYR A N 1
ATOM 636 C CA . TYR A 1 79 ? -1.714 1.467 -0.737 1.00 98.56 79 TYR A CA 1
ATOM 637 C C . TYR A 1 79 ? -2.689 2.446 -0.078 1.00 98.56 79 TYR A C 1
ATOM 639 O O . TYR A 1 79 ? -2.983 2.287 1.105 1.00 98.56 79 TYR A O 1
ATOM 647 N N . ASP A 1 80 ? -3.252 3.379 -0.844 1.00 98.31 80 ASP A N 1
ATOM 648 C CA . ASP A 1 80 ? -4.192 4.387 -0.347 1.00 98.31 80 ASP A CA 1
ATOM 649 C C . ASP A 1 80 ? -5.432 3.731 0.265 1.00 98.31 80 ASP A C 1
ATOM 651 O O . ASP A 1 80 ? -5.852 4.074 1.373 1.00 98.31 80 ASP A O 1
ATOM 655 N N . GLN A 1 81 ? -5.971 2.714 -0.413 1.00 98.19 81 GLN A N 1
ATOM 656 C CA . GLN A 1 81 ? -7.086 1.929 0.098 1.00 98.19 81 GLN A CA 1
ATOM 657 C C . GLN A 1 81 ? -6.734 1.254 1.433 1.00 98.19 81 GLN A C 1
ATOM 659 O O . GLN A 1 81 ? -7.477 1.383 2.402 1.00 98.19 81 GLN A O 1
ATOM 664 N N . ALA A 1 82 ? -5.593 0.569 1.535 1.00 98.12 82 ALA A N 1
ATOM 665 C CA . ALA A 1 82 ? -5.197 -0.087 2.781 1.00 98.12 82 ALA A CA 1
ATOM 666 C C . ALA A 1 82 ? -4.918 0.904 3.919 1.00 98.12 82 ALA A C 1
ATOM 668 O O . ALA A 1 82 ? -5.240 0.608 5.067 1.00 98.12 82 ALA A O 1
ATOM 669 N N . VAL A 1 83 ? -4.358 2.081 3.620 1.00 97.69 83 VAL A N 1
ATOM 670 C CA . VAL A 1 83 ? -4.169 3.158 4.603 1.00 97.69 83 VAL A CA 1
ATOM 671 C C . VAL A 1 83 ? -5.514 3.617 5.161 1.00 97.69 83 VAL A C 1
ATOM 673 O O . VAL A 1 83 ? -5.638 3.741 6.379 1.00 97.69 83 VAL A O 1
ATOM 676 N N . LEU A 1 84 ? -6.513 3.830 4.300 1.00 97.50 84 LEU A N 1
ATOM 677 C CA . LEU A 1 84 ? -7.855 4.250 4.707 1.00 97.50 84 LEU A CA 1
ATOM 678 C C . LEU A 1 84 ? -8.488 3.241 5.674 1.00 97.50 84 LEU A C 1
ATOM 680 O O . LEU A 1 84 ? -8.934 3.619 6.755 1.00 97.50 84 LEU A O 1
ATOM 684 N N . PHE A 1 85 ? -8.493 1.956 5.316 1.00 96.62 85 PHE A N 1
ATOM 685 C CA . PHE A 1 85 ? -9.104 0.921 6.155 1.00 96.62 85 PHE A CA 1
ATOM 686 C C . PHE A 1 85 ? -8.312 0.656 7.438 1.00 96.62 85 PHE A C 1
ATOM 688 O O . PHE A 1 85 ? -8.907 0.512 8.503 1.00 96.62 85 PHE A O 1
ATOM 695 N N . ALA A 1 86 ? -6.977 0.682 7.383 1.00 95.31 86 ALA A N 1
ATOM 696 C CA . ALA A 1 86 ? -6.152 0.589 8.586 1.00 95.31 86 ALA A CA 1
ATOM 697 C C . ALA A 1 86 ? -6.386 1.779 9.533 1.00 95.31 86 ALA A C 1
ATOM 699 O O . ALA A 1 86 ? -6.302 1.635 10.752 1.00 95.31 86 ALA A O 1
ATOM 700 N N . LEU A 1 87 ? -6.675 2.965 8.992 1.00 94.00 87 LEU A N 1
ATOM 701 C CA . LEU A 1 87 ? -7.038 4.126 9.794 1.00 94.00 87 LEU A CA 1
ATOM 702 C C . LEU A 1 87 ? -8.420 3.965 10.432 1.00 94.00 87 LEU A C 1
ATOM 704 O O . LEU A 1 87 ? -8.552 4.212 11.630 1.00 94.00 87 LEU A O 1
ATOM 708 N N . ALA A 1 88 ? -9.416 3.538 9.652 1.00 92.88 88 ALA A N 1
ATOM 709 C CA . ALA A 1 88 ? -10.773 3.289 10.134 1.00 92.88 88 ALA A CA 1
ATOM 710 C C . ALA A 1 88 ? -10.775 2.292 11.303 1.00 92.88 88 ALA A C 1
ATOM 712 O O . ALA A 1 88 ? -11.326 2.578 12.361 1.00 92.88 88 ALA A O 1
ATOM 713 N N . GLU A 1 89 ? -10.039 1.189 11.167 1.00 91.50 89 GLU A N 1
ATOM 714 C CA . GLU A 1 89 ? -9.915 0.175 12.213 1.00 91.50 89 GLU A CA 1
ATOM 715 C C . GLU A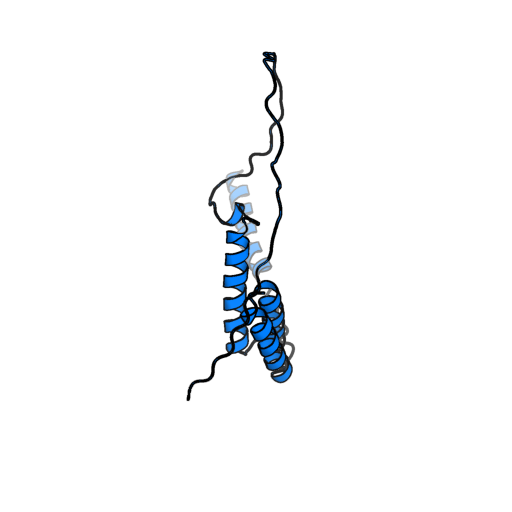 1 89 ? -9.299 0.740 13.509 1.00 91.50 89 GLU A C 1
ATOM 717 O O . GLU A 1 89 ? -9.782 0.485 14.612 1.00 91.50 89 GLU A O 1
ATOM 722 N N . ARG A 1 90 ? -8.253 1.570 13.408 1.00 88.44 90 ARG A N 1
ATOM 723 C CA . ARG A 1 90 ? -7.632 2.212 14.584 1.00 88.44 90 ARG A CA 1
ATOM 724 C C . ARG A 1 90 ? -8.561 3.210 15.273 1.00 88.44 90 ARG A C 1
ATOM 726 O O . ARG A 1 90 ? -8.516 3.357 16.497 1.00 88.44 90 ARG A O 1
ATOM 733 N N . VAL A 1 91 ? -9.379 3.903 14.485 1.00 89.69 91 VAL A N 1
ATOM 734 C CA . VAL A 1 91 ? -10.413 4.824 14.963 1.00 89.69 91 VAL A CA 1
ATOM 735 C C . VAL A 1 91 ? -11.497 4.064 15.727 1.00 89.69 91 VAL A C 1
ATOM 737 O O . VAL A 1 91 ? -11.818 4.442 16.854 1.00 89.69 91 VAL A O 1
ATOM 740 N N . GLU A 1 92 ? -12.001 2.964 15.167 1.00 88.12 92 GLU A N 1
ATOM 741 C CA . GLU A 1 92 ? -13.020 2.114 15.796 1.00 88.12 92 GLU A CA 1
ATOM 742 C C . GLU A 1 92 ? -12.530 1.511 17.113 1.00 88.12 92 GLU A C 1
ATOM 744 O O . GLU A 1 92 ? -13.234 1.559 18.124 1.00 88.12 92 GLU A O 1
ATOM 749 N N . ARG A 1 93 ? -11.277 1.041 17.149 1.00 86.88 93 ARG A N 1
ATOM 750 C CA . ARG A 1 93 ? -10.646 0.528 18.374 1.00 86.88 93 ARG A CA 1
ATOM 751 C C . ARG A 1 93 ? -10.336 1.611 19.415 1.00 86.88 93 ARG A C 1
ATOM 753 O O . ARG A 1 93 ? -9.821 1.290 20.482 1.00 86.88 93 ARG A O 1
ATOM 760 N N . LYS A 1 94 ? -10.626 2.889 19.130 1.00 79.94 94 LYS A N 1
ATOM 761 C CA . LYS A 1 94 ? -10.335 4.053 19.993 1.00 79.94 94 LYS A CA 1
ATOM 762 C C . LYS A 1 94 ? -8.863 4.148 20.413 1.00 79.94 94 LYS A C 1
ATOM 764 O O . LYS A 1 94 ? -8.547 4.839 21.381 1.00 79.94 94 LYS A O 1
ATOM 769 N N . GLU A 1 95 ? -7.959 3.521 19.661 1.00 72.88 95 GLU A N 1
ATOM 770 C CA . GLU A 1 95 ? -6.516 3.510 19.933 1.00 72.88 95 GLU A CA 1
ATOM 771 C C . GLU A 1 95 ? -5.906 4.916 19.765 1.00 72.88 95 GLU A C 1
ATOM 773 O O . GLU A 1 95 ? -4.798 5.192 20.213 1.00 72.88 95 GLU A O 1
ATOM 778 N N . ASN A 1 96 ? -6.654 5.834 19.142 1.00 65.19 96 ASN A N 1
ATOM 779 C CA . ASN A 1 96 ? -6.274 7.224 18.936 1.00 65.19 96 ASN A CA 1
ATOM 780 C C . ASN A 1 96 ? -7.490 8.160 19.100 1.00 65.19 96 ASN A C 1
ATOM 782 O O . ASN A 1 96 ? -7.985 8.736 18.131 1.00 65.19 96 ASN A O 1
ATOM 786 N N . ARG A 1 97 ? -8.000 8.311 20.337 1.00 61.03 97 ARG A N 1
ATOM 787 C CA . ARG A 1 97 ? -9.113 9.244 20.646 1.00 61.03 97 ARG A CA 1
ATOM 788 C C . ARG A 1 97 ? -8.809 10.687 20.221 1.00 61.03 97 ARG A C 1
ATOM 790 O O . ARG A 1 97 ? -9.728 11.410 19.850 1.00 61.03 97 ARG A O 1
ATOM 797 N N . ASP A 1 98 ? -7.531 11.058 20.210 1.00 68.69 98 ASP A N 1
ATOM 798 C CA . ASP A 1 98 ? -7.041 12.383 19.817 1.00 68.69 98 ASP A CA 1
ATOM 799 C C . ASP A 1 98 ? -7.253 12.680 18.321 1.00 68.69 98 ASP A C 1
ATOM 801 O O . ASP A 1 98 ? -7.295 13.840 17.923 1.00 68.69 98 ASP A O 1
ATOM 805 N N . LEU A 1 99 ? -7.425 11.652 17.481 1.00 65.62 99 LEU A N 1
ATOM 806 C CA . LEU A 1 99 ? -7.665 11.826 16.046 1.00 65.62 99 LEU A CA 1
ATOM 807 C C . LEU A 1 99 ? -9.132 12.155 15.716 1.00 65.62 99 LEU A C 1
ATOM 809 O O . LEU A 1 99 ? -9.427 12.633 14.625 1.00 65.62 99 LEU A O 1
ATOM 813 N N . LEU A 1 100 ? -10.054 11.880 16.645 1.00 63.09 100 LEU A N 1
ATOM 814 C CA . LEU A 1 100 ? -11.504 11.975 16.428 1.00 63.09 100 LEU A CA 1
ATOM 815 C C . LEU A 1 100 ? -12.122 13.269 16.956 1.00 63.09 100 LEU A C 1
ATOM 817 O O . LEU A 1 100 ? -13.296 13.533 16.706 1.00 63.09 100 LEU A O 1
ATOM 821 N N . LEU A 1 101 ? -11.356 14.067 17.697 1.00 60.09 101 LEU A N 1
ATOM 822 C CA . LEU A 1 101 ? -11.855 15.251 18.382 1.00 60.09 101 LEU A CA 1
ATOM 823 C C . LEU A 1 101 ? -10.975 16.455 18.028 1.00 60.09 101 LEU A C 1
ATOM 825 O O . LEU A 1 101 ? -9.874 16.585 18.567 1.00 60.09 101 LEU A O 1
ATOM 829 N N . PRO A 1 102 ? -11.427 17.369 17.153 1.00 57.53 102 PRO A N 1
ATOM 830 C CA . PRO A 1 102 ? -10.775 18.661 17.037 1.00 57.53 102 PRO A CA 1
ATOM 831 C C . PRO A 1 102 ? -10.954 19.431 18.356 1.00 57.53 102 PRO A C 1
ATOM 833 O O . PRO A 1 102 ? -12.068 19.802 18.714 1.00 57.53 102 PRO A O 1
ATOM 836 N N . GLY A 1 103 ? -9.848 19.696 19.063 1.00 57.41 103 GLY A N 1
ATOM 837 C CA . GLY A 1 103 ? -9.796 20.777 20.054 1.00 57.41 103 GLY A CA 1
ATOM 838 C C . GLY A 1 103 ? -9.755 20.424 21.544 1.00 57.41 103 GLY A C 1
ATOM 839 O O . GLY A 1 103 ? -10.282 21.204 22.329 1.00 57.41 103 GLY A O 1
ATOM 840 N N . ASN A 1 104 ? -9.061 19.365 21.972 1.00 49.78 104 ASN A N 1
ATOM 841 C CA . ASN A 1 104 ? -8.624 19.283 23.374 1.00 49.78 104 ASN A CA 1
ATOM 842 C C . ASN A 1 104 ? -7.142 19.673 23.491 1.00 49.78 104 ASN A C 1
ATOM 844 O O . ASN A 1 104 ? -6.272 18.818 23.311 1.00 49.78 104 ASN A O 1
ATOM 848 N N . PRO A 1 105 ? -6.807 20.945 23.790 1.00 52.56 105 PRO A N 1
ATOM 849 C CA . PRO A 1 105 ? -5.463 21.265 24.235 1.00 52.56 105 PRO A CA 1
ATOM 850 C C . PRO A 1 105 ? -5.178 20.460 25.504 1.00 52.56 105 PRO A C 1
ATOM 852 O O . PRO A 1 105 ? -5.951 20.464 26.462 1.00 52.56 105 PRO A O 1
ATOM 855 N N . LYS A 1 106 ? -4.060 19.738 25.486 1.00 55.94 106 LYS A N 1
ATOM 856 C CA . LYS A 1 106 ? -3.530 18.986 26.620 1.00 55.94 106 LYS A CA 1
ATOM 857 C C . LYS A 1 106 ? -3.148 20.001 27.700 1.00 55.94 106 LYS A C 1
ATOM 859 O O . LYS A 1 106 ? -2.038 20.520 27.685 1.00 55.94 106 LYS A O 1
ATOM 864 N N . ILE A 1 107 ? -4.087 20.355 28.577 1.00 53.78 107 ILE A N 1
ATOM 865 C CA . ILE A 1 107 ? -3.805 21.188 29.749 1.00 53.78 107 ILE A CA 1
ATOM 866 C C . ILE A 1 107 ? -2.849 20.361 30.620 1.00 53.78 107 ILE A C 1
ATOM 868 O O . ILE A 1 107 ? -3.238 19.278 31.067 1.00 53.78 107 ILE A O 1
ATOM 872 N N . PRO A 1 108 ? -1.591 20.789 30.828 1.00 41.56 108 PRO A N 1
ATOM 873 C CA . PRO A 1 108 ? -0.705 20.098 31.752 1.00 41.56 108 PRO A CA 1
ATOM 874 C C . PRO A 1 108 ? -1.325 20.177 33.151 1.00 41.56 108 PRO A C 1
ATOM 876 O O . PRO A 1 108 ? -1.865 21.233 33.493 1.00 41.56 108 PRO A O 1
ATOM 879 N N . PRO A 1 109 ? -1.258 19.116 33.972 1.00 42.28 109 PRO A N 1
ATOM 880 C CA . PRO A 1 109 ? -1.755 19.180 35.335 1.00 42.28 109 PRO A CA 1
ATOM 881 C C . PRO A 1 109 ? -0.919 20.204 36.111 1.00 42.28 109 PRO A C 1
ATOM 883 O O . PRO A 1 109 ? 0.207 19.933 36.525 1.00 42.28 109 PRO A O 1
ATOM 886 N N . GLN A 1 110 ? -1.465 21.408 36.269 1.00 38.06 110 GLN A N 1
ATOM 887 C CA . GLN A 1 110 ? -0.984 22.385 37.232 1.00 38.06 110 GLN A CA 1
ATOM 888 C C . GLN A 1 110 ? -1.302 21.810 38.607 1.00 38.06 110 GLN A C 1
ATOM 890 O O . GLN A 1 110 ? -2.454 21.780 39.041 1.00 38.06 110 GLN A O 1
ATOM 895 N N . GLY A 1 111 ? -0.277 21.283 39.270 1.00 40.19 111 GLY A N 1
ATOM 896 C CA . GLY A 1 111 ? -0.356 21.060 40.700 1.00 40.19 111 GLY A CA 1
ATOM 897 C C . GLY A 1 111 ? -0.615 22.397 41.383 1.00 40.19 111 GLY A C 1
ATOM 898 O O . GLY A 1 111 ? 0.032 23.383 41.045 1.00 40.19 111 GLY A O 1
ATOM 899 N N . GLN A 1 112 ? -1.539 22.422 42.339 1.00 36.84 112 GLN A N 1
ATOM 900 C CA . GLN A 1 112 ? -1.201 22.623 43.748 1.00 36.84 112 GLN A CA 1
ATOM 901 C C . GLN A 1 112 ? -2.442 22.935 44.604 1.00 36.84 112 GLN A C 1
ATOM 903 O O . GLN A 1 112 ? -3.133 23.921 44.395 1.00 36.84 112 GLN A O 1
ATOM 908 N N . HIS A 1 113 ? -2.588 22.097 45.632 1.00 35.16 113 HIS A N 1
ATOM 909 C CA . HIS A 1 113 ? -2.925 22.417 47.022 1.00 35.16 113 HIS A CA 1
ATOM 910 C C . HIS A 1 113 ? -4.320 22.913 47.454 1.00 35.16 113 HIS A C 1
ATOM 912 O O . HIS A 1 113 ? -4.925 23.817 46.894 1.00 35.16 113 HIS A O 1
ATOM 918 N N . SER A 1 114 ? -4.662 22.359 48.628 1.00 38.06 114 SER A N 1
ATOM 919 C CA . SER A 1 114 ? -5.646 22.759 49.644 1.00 38.06 114 SER A CA 1
ATOM 920 C C . SER A 1 114 ? -7.105 22.355 49.422 1.00 38.06 114 SER A C 1
ATOM 922 O O . SER A 1 114 ? -7.678 22.652 48.389 1.00 38.06 114 SER A O 1
ATOM 924 N N . SER A 1 115 ? -7.830 21.749 50.368 1.00 36.09 115 SER A N 1
ATOM 925 C CA . SER A 1 115 ? -7.514 21.089 51.650 1.00 36.09 115 SER A CA 1
ATOM 926 C C . SER A 1 115 ? -8.837 20.597 52.274 1.00 36.09 115 SER A C 1
ATOM 928 O O . SER A 1 115 ? -9.682 21.443 52.546 1.00 36.09 115 SER A O 1
ATOM 930 N N . LEU A 1 116 ? -8.919 19.291 52.596 1.00 36.84 116 LEU A N 1
ATOM 931 C CA . LEU A 1 116 ? -9.658 18.655 53.723 1.00 36.84 116 LEU A CA 1
ATOM 932 C C . LEU A 1 116 ? -11.218 18.695 53.755 1.00 36.84 116 LEU A C 1
ATOM 934 O O . LEU A 1 116 ? -11.819 19.588 53.175 1.00 36.84 116 LEU A O 1
ATOM 938 N N . PRO A 1 117 ? -11.892 17.842 54.570 1.00 42.41 117 PRO A N 1
ATOM 939 C CA . PRO A 1 117 ? -11.752 16.381 54.684 1.00 42.41 117 PRO A CA 1
ATOM 940 C C . PRO A 1 117 ? -13.107 15.610 54.739 1.00 42.41 117 PRO A C 1
ATOM 942 O O . PRO A 1 117 ? -14.160 16.184 54.977 1.00 42.41 117 PRO A O 1
ATOM 945 N N . ALA A 1 118 ? -13.008 14.282 54.591 1.00 39.19 118 ALA A N 1
ATOM 946 C CA . ALA A 1 118 ? -13.817 13.211 55.201 1.00 39.19 118 ALA A CA 1
ATOM 947 C C . ALA A 1 118 ? -15.362 13.284 55.203 1.00 39.19 118 ALA A C 1
ATOM 949 O O . ALA A 1 118 ? -15.948 13.933 56.059 1.00 39.19 118 ALA A O 1
ATOM 950 N N . VAL A 1 119 ? -15.995 12.401 54.418 1.00 38.84 119 VAL A N 1
ATOM 951 C CA . VAL A 1 119 ? -17.011 11.469 54.948 1.00 38.84 119 VAL A CA 1
ATOM 952 C C . VAL A 1 119 ? -16.751 10.093 54.329 1.00 38.84 119 VAL A C 1
ATOM 954 O O . VAL A 1 119 ? -16.786 9.922 53.113 1.00 38.84 119 VAL A O 1
ATOM 957 N N . VAL A 1 120 ? -16.397 9.147 55.193 1.00 48.06 120 VAL A N 1
ATOM 958 C CA . VAL A 1 120 ? -16.383 7.699 54.963 1.00 48.06 120 VAL A CA 1
ATOM 959 C C . VAL A 1 120 ? -17.749 7.189 55.399 1.00 48.06 120 VAL A C 1
ATOM 961 O O . VAL A 1 120 ? -18.078 7.337 56.570 1.00 48.06 120 VAL A O 1
ATOM 964 N N . GLU A 1 121 ? -18.519 6.626 54.475 1.00 40.94 121 GLU A N 1
ATOM 965 C CA . GLU A 1 121 ? -19.774 5.908 54.729 1.00 40.94 121 GLU A CA 1
ATOM 966 C C . GLU A 1 121 ? -20.154 5.234 53.397 1.00 40.94 121 GLU A C 1
ATOM 968 O O . GLU A 1 121 ? -20.092 5.873 52.353 1.00 40.94 121 GLU A O 1
ATOM 973 N N . ASP A 1 122 ? -20.519 3.971 53.275 1.00 34.41 122 ASP A N 1
ATOM 974 C CA . ASP A 1 122 ? -20.378 2.807 54.127 1.00 34.41 122 ASP A CA 1
ATOM 975 C C . ASP A 1 122 ? -20.615 1.591 53.211 1.00 34.41 122 ASP A C 1
ATOM 977 O O . ASP A 1 122 ? -21.223 1.707 52.148 1.00 34.41 122 ASP A O 1
ATOM 981 N N . LEU A 1 123 ? -20.128 0.441 53.655 1.00 35.12 123 LEU A N 1
ATOM 982 C CA . LEU A 1 123 ? -20.660 -0.900 53.404 1.00 35.12 123 LEU A CA 1
ATOM 983 C C . LEU A 1 123 ? -21.024 -1.386 51.971 1.00 35.12 123 LEU A C 1
ATOM 985 O O . LEU A 1 123 ? -22.067 -1.084 51.403 1.00 35.12 123 LEU A O 1
ATOM 989 N N . TYR A 1 124 ? -20.195 -2.330 51.500 1.00 35.91 124 TYR A N 1
ATOM 990 C CA . TYR A 1 124 ? -20.579 -3.670 51.014 1.00 35.91 124 TYR A CA 1
ATOM 991 C C . TYR A 1 124 ? -21.875 -3.827 50.199 1.00 35.91 124 TYR A C 1
ATOM 993 O O . TYR A 1 124 ? -22.940 -3.865 50.796 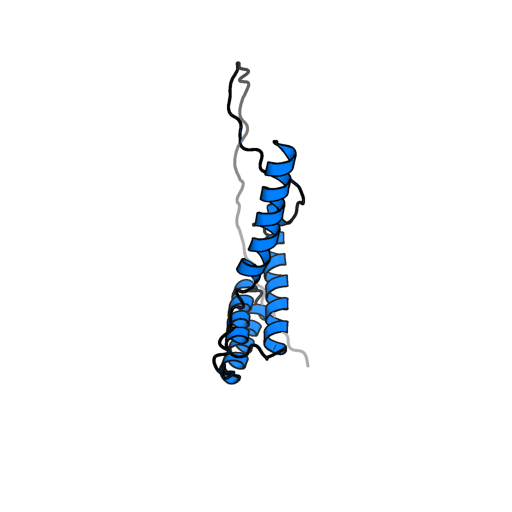1.00 35.91 124 TYR A O 1
ATOM 1001 N N . VAL A 1 125 ? -21.753 -4.197 48.912 1.00 37.19 125 VAL A N 1
ATOM 1002 C CA . VAL A 1 125 ? -22.416 -5.402 48.357 1.00 37.19 125 VAL A CA 1
ATOM 1003 C C . VAL A 1 125 ? -21.605 -5.946 47.168 1.00 37.19 125 VAL A C 1
ATOM 1005 O O . VAL A 1 125 ? -21.537 -5.336 46.106 1.00 37.19 125 VAL A O 1
ATOM 1008 N N . THR A 1 126 ? -21.024 -7.131 47.322 1.00 41.69 126 THR A N 1
ATOM 1009 C CA . THR A 1 126 ? -20.877 -8.123 46.242 1.00 41.69 126 THR A CA 1
ATOM 1010 C C . THR A 1 126 ? -21.002 -9.503 46.879 1.00 41.69 126 THR A C 1
ATOM 1012 O O . THR A 1 126 ? -20.385 -9.754 47.914 1.00 41.69 126 THR A O 1
ATOM 1015 N N . PRO A 1 127 ? -21.864 -10.355 46.317 1.00 43.59 127 PRO A N 1
ATOM 1016 C CA . PRO A 1 127 ? -21.454 -11.718 45.969 1.00 43.59 127 PRO A CA 1
ATOM 1017 C C . PRO A 1 127 ? -21.872 -12.023 44.515 1.00 43.59 127 PRO A C 1
ATOM 1019 O O . PRO A 1 127 ? -22.969 -11.668 44.097 1.00 43.59 127 PRO A O 1
ATOM 1022 N N . GLU A 1 128 ? -20.923 -12.366 43.642 1.00 48.25 128 GLU A N 1
ATOM 1023 C CA . GLU A 1 128 ? -20.500 -13.730 43.238 1.00 48.25 128 GLU A CA 1
ATOM 1024 C C . GLU A 1 128 ? -21.316 -14.274 42.038 1.00 48.25 128 GLU A C 1
ATOM 1026 O O . GLU A 1 128 ? -22.514 -14.005 41.946 1.00 48.25 128 GLU A O 1
ATOM 1031 N N . PRO A 1 129 ? -20.678 -14.972 41.076 1.00 48.19 129 PRO A N 1
ATOM 1032 C CA . PRO A 1 129 ? -21.282 -15.412 39.827 1.00 48.19 129 PRO A CA 1
ATOM 1033 C C . PRO A 1 129 ? -21.964 -16.777 39.990 1.00 48.19 129 PRO A C 1
ATOM 1035 O O . PRO A 1 129 ? -21.568 -17.584 40.826 1.00 48.19 129 PRO A O 1
ATOM 1038 N N . ALA A 1 130 ? -22.953 -17.062 39.146 1.00 45.56 130 ALA A N 1
ATOM 1039 C CA . ALA A 1 130 ? -23.473 -18.413 38.966 1.00 45.56 130 ALA A CA 1
ATOM 1040 C C . ALA A 1 130 ? -23.037 -18.925 37.588 1.00 45.56 130 ALA A C 1
ATOM 1042 O O . ALA A 1 130 ? -23.590 -18.530 36.563 1.00 45.56 130 ALA A O 1
ATOM 1043 N N . GLU A 1 131 ? -22.010 -19.771 37.589 1.00 51.56 131 GLU A N 1
ATOM 1044 C CA . GLU A 1 131 ? -21.794 -20.791 36.566 1.00 51.56 131 GLU A CA 1
ATOM 1045 C C . GLU A 1 131 ? -22.784 -21.935 36.819 1.00 51.56 131 GLU A C 1
ATOM 1047 O O . GLU A 1 131 ? -22.965 -22.332 37.968 1.00 51.56 131 GLU A O 1
ATOM 1052 N N . THR A 1 132 ? -23.374 -22.492 35.762 1.00 49.06 132 THR A N 1
ATOM 1053 C CA . THR A 1 132 ? -23.701 -23.924 35.700 1.00 49.06 132 THR A CA 1
ATOM 1054 C C . THR A 1 132 ? -23.733 -24.360 34.242 1.00 49.06 132 THR A C 1
ATOM 1056 O O . THR A 1 132 ? -24.469 -23.793 33.433 1.00 49.06 132 THR A O 1
ATOM 1059 N N . ASP A 1 133 ? -22.888 -25.349 33.979 1.00 44.41 133 ASP A N 1
ATOM 1060 C CA . ASP A 1 133 ? -22.698 -26.139 32.770 1.00 44.41 133 ASP A CA 1
ATOM 1061 C C . ASP A 1 133 ? -23.881 -27.072 32.437 1.00 44.41 133 ASP A C 1
ATOM 1063 O O . ASP A 1 133 ? -24.829 -27.197 33.216 1.00 44.41 133 ASP A O 1
ATOM 1067 N N . ALA A 1 134 ? -23.680 -27.804 31.331 1.00 43.59 134 ALA A N 1
ATOM 1068 C CA . ALA A 1 134 ? -24.327 -29.039 30.867 1.00 43.59 134 ALA A CA 1
ATOM 1069 C C . ALA A 1 134 ? -25.542 -28.857 29.940 1.00 43.59 134 ALA A C 1
ATOM 1071 O O . ALA A 1 134 ? -26.431 -28.059 30.207 1.00 43.59 134 ALA A O 1
ATOM 1072 N N . ASP A 1 135 ? -25.705 -29.591 28.842 1.00 42.47 135 ASP A N 1
ATOM 1073 C CA . ASP A 1 135 ? -24.882 -30.566 28.121 1.00 42.47 135 ASP A CA 1
ATOM 1074 C C . ASP A 1 135 ? -25.585 -30.795 26.762 1.00 42.47 135 ASP A C 1
ATOM 1076 O O . ASP A 1 135 ? -26.804 -30.673 26.659 1.00 42.47 135 ASP A O 1
ATOM 1080 N N . VAL A 1 136 ? -24.769 -31.052 25.738 1.00 48.22 136 VAL A N 1
ATOM 1081 C CA . VAL A 1 136 ? -24.927 -31.994 24.608 1.00 48.22 136 VAL A CA 1
ATOM 1082 C C . VAL A 1 136 ? -26.334 -32.524 24.275 1.00 48.22 136 VAL A C 1
ATOM 1084 O O . VAL A 1 136 ? -26.873 -33.286 25.062 1.00 48.22 136 VAL A O 1
ATOM 1087 N N . GLU A 1 137 ? -26.792 -32.313 23.030 1.00 49.94 137 GLU A N 1
ATOM 1088 C CA . GLU A 1 137 ? -27.333 -33.393 22.176 1.00 49.94 137 GLU A CA 1
ATOM 1089 C C . GLU A 1 137 ? -26.866 -33.189 20.718 1.00 49.94 137 GLU A C 1
ATOM 1091 O O . GLU A 1 137 ? -27.062 -32.134 20.109 1.00 49.94 137 GLU A O 1
ATOM 1096 N N . GLU A 1 138 ? -26.156 -34.200 20.212 1.00 49.69 138 GLU A N 1
ATOM 1097 C CA . GLU A 1 138 ? -25.868 -34.456 18.801 1.00 49.69 138 GLU A CA 1
ATOM 1098 C C . GLU A 1 138 ? -27.150 -34.959 18.129 1.00 49.69 138 GLU A C 1
ATOM 1100 O O . GLU A 1 138 ? -27.767 -35.879 18.654 1.00 49.69 138 GLU A O 1
ATOM 1105 N N . GLU A 1 139 ? -27.491 -34.456 16.942 1.00 51.06 139 GLU A N 1
ATOM 1106 C CA . GLU A 1 139 ? -28.253 -35.241 15.965 1.00 51.06 139 GLU A CA 1
ATOM 1107 C C . GLU A 1 139 ? -27.623 -35.048 14.579 1.00 51.06 139 GLU A C 1
ATOM 1109 O O . GLU A 1 139 ? -27.652 -33.970 13.978 1.00 51.06 139 GLU A O 1
ATOM 1114 N N . GLU A 1 140 ? -26.976 -36.119 14.121 1.00 52.78 140 GLU A N 1
ATOM 1115 C CA . GLU A 1 140 ? -26.744 -36.420 12.714 1.00 52.78 140 GLU A CA 1
ATOM 1116 C C . GLU A 1 140 ? -28.093 -36.764 12.073 1.00 52.78 140 GLU A C 1
ATOM 1118 O O . GLU A 1 140 ? -28.752 -37.678 12.554 1.00 52.78 140 GLU A O 1
ATOM 1123 N N . GLU A 1 141 ? -28.461 -36.134 10.957 1.00 53.88 141 GLU A N 1
ATOM 1124 C CA . GLU A 1 141 ? -29.265 -36.808 9.929 1.00 53.88 141 GLU A CA 1
ATOM 1125 C C . GLU A 1 141 ? -28.756 -36.406 8.537 1.00 53.88 141 GLU A C 1
ATOM 1127 O O . GLU A 1 141 ? -28.831 -35.254 8.099 1.00 53.88 141 GLU A O 1
ATOM 1132 N N . GLU A 1 142 ? -28.177 -37.400 7.866 1.00 57.56 142 GLU A N 1
ATOM 1133 C CA . GLU A 1 142 ? -28.074 -37.491 6.417 1.00 57.56 142 GLU A CA 1
ATOM 1134 C C . GLU A 1 142 ? -29.491 -37.571 5.825 1.00 57.56 142 GLU A C 1
ATOM 1136 O O . GLU A 1 142 ? -30.280 -38.397 6.271 1.00 57.56 142 GLU A O 1
ATOM 1141 N N . GLU A 1 143 ? -29.799 -36.823 4.761 1.00 57.88 143 GLU A N 1
ATOM 1142 C CA . GLU A 1 143 ? -30.688 -37.369 3.731 1.00 57.88 143 GLU A CA 1
ATOM 1143 C C . GLU A 1 143 ? -30.444 -36.757 2.344 1.00 57.88 143 GLU A C 1
ATOM 1145 O O . GLU A 1 143 ? -30.225 -35.558 2.156 1.00 57.88 143 GLU A O 1
ATOM 1150 N N . GLU A 1 144 ? -30.440 -37.669 1.378 1.00 63.66 144 GLU A N 1
ATOM 1151 C CA . GLU A 1 144 ? -30.282 -37.524 -0.062 1.00 63.66 144 GLU A CA 1
ATOM 1152 C C . GLU A 1 144 ? -31.395 -36.680 -0.710 1.00 63.66 144 GLU A C 1
ATOM 1154 O O . GLU A 1 144 ? -32.516 -36.612 -0.213 1.00 63.66 144 GLU A O 1
ATOM 1159 N N . GLY A 1 145 ? -31.154 -36.125 -1.907 1.00 57.38 145 GLY A N 1
ATOM 1160 C CA . GLY A 1 145 ? -32.279 -35.623 -2.703 1.00 57.38 145 GLY A CA 1
ATOM 1161 C C . GLY A 1 145 ? -31.970 -34.862 -3.991 1.00 57.38 145 GLY A C 1
ATOM 1162 O O . GLY A 1 145 ? -32.253 -33.672 -4.046 1.00 57.38 145 GLY A O 1
ATOM 1163 N N . CYS A 1 146 ? -31.523 -35.600 -5.018 1.00 48.53 146 CYS A N 1
ATOM 1164 C CA . CYS A 1 146 ? -31.606 -35.325 -6.474 1.00 48.53 146 CYS A CA 1
ATOM 1165 C C . CYS A 1 146 ? -30.823 -34.148 -7.093 1.00 48.53 146 CYS A C 1
ATOM 1167 O O . CYS A 1 146 ? -31.157 -32.969 -6.850 1.00 48.53 146 CYS A O 1
#

Secondary structure (DSSP, 8-state):
-HHHHHHHHHHHHHHHHHHHTT-------------HHHHHHHHHHHHHHHHTT-HHHHHHHHHHHHHH-TT-HHHHHHHHHHHHHHHHHHHHTTTTGGGS-TT-------------------------------------------

pLDDT: mean 74.22, std 22.66, range [34.41, 98.69]

Radius of gyration: 32.11 Å; chains: 1; bounding box: 52×94×68 Å

Sequence (146 aa):
MRLRALLLFVAAILMTIPLLSSSSFAEETSKFVPNKLLCAKMIRYGQEAYTRGRFQDAKDFFRKAVTYDPNSKKAWLFYDQAVLFALAERVERKENRDLLLPGNPKIPPQGQHSSLPAVVEDLYVTPEPAETDADVEEEEEEEEGC